Protein AF-A0A9E0IQG7-F1 (afdb_monomer_lite)

Foldseek 3Di:
DDDDDDDDDDDDDDDDDDDDDPPPPPPPPPPPDDDDPDPQDQDPLLVQLCVLLVVLVPDDDDDVSLVSVLVCLVVNLVSLVSQLVDAQAPQFDRVQSNVLSVQLNVLSVVCNVCSVDPNPCNVVSSVSNVVSSVSSVCRSVVSPPPPPPDDPDDDDDDPDDDDDDDD

Radius of gyration: 28.83 Å; chains: 1; bounding box: 45×84×98 Å

Structure (mmCIF, N/CA/C/O backbone):
data_AF-A0A9E0IQG7-F1
#
_entry.id   AF-A0A9E0IQG7-F1
#
loop_
_atom_site.group_PDB
_atom_site.id
_atom_site.type_symbol
_atom_site.label_atom_id
_atom_site.label_alt_id
_atom_site.label_comp_id
_atom_site.label_asym_id
_atom_site.label_entity_id
_atom_site.label_seq_id
_atom_site.pdbx_PDB_ins_code
_atom_site.Cartn_x
_atom_site.Cartn_y
_atom_site.Cartn_z
_atom_site.occupancy
_atom_site.B_iso_or_equiv
_atom_site.auth_seq_id
_atom_site.auth_comp_id
_atom_site.auth_asym_id
_atom_site.auth_atom_id
_atom_site.pdbx_PDB_model_num
ATOM 1 N N . MET A 1 1 ? -9.175 24.229 45.007 1.00 40.16 1 MET A N 1
ATOM 2 C CA . MET A 1 1 ? -8.661 23.764 46.317 1.00 40.16 1 MET A CA 1
ATOM 3 C C . MET A 1 1 ? -7.596 22.695 46.065 1.00 40.16 1 MET A C 1
ATOM 5 O O . MET A 1 1 ? -7.721 21.986 45.079 1.00 40.16 1 MET A O 1
ATOM 9 N N . LYS A 1 2 ? -6.523 22.708 46.879 1.00 39.56 2 LYS A N 1
ATOM 10 C CA . LYS A 1 2 ? -5.310 21.848 46.922 1.00 39.56 2 LYS A CA 1
ATOM 11 C C . LYS A 1 2 ? -5.437 20.463 46.240 1.00 39.56 2 LYS A C 1
ATOM 13 O O . LYS A 1 2 ? -6.365 19.732 46.539 1.00 39.56 2 LYS A O 1
ATOM 18 N N . ARG A 1 3 ? -4.578 20.119 45.267 1.00 50.31 3 ARG A N 1
ATOM 19 C CA . ARG A 1 3 ? -3.244 19.474 45.416 1.00 50.31 3 ARG A CA 1
ATOM 20 C C . ARG A 1 3 ? -3.274 18.189 46.258 1.00 50.31 3 ARG A C 1
ATOM 22 O O . ARG A 1 3 ? -3.254 18.283 47.478 1.00 50.31 3 ARG A O 1
ATOM 29 N N . PHE A 1 4 ? -3.168 17.036 45.600 1.00 55.16 4 PHE A N 1
ATOM 30 C CA . PHE A 1 4 ? -2.563 15.838 46.184 1.00 55.16 4 PHE A CA 1
ATOM 31 C C . PHE A 1 4 ? -1.441 15.345 45.266 1.00 55.16 4 PHE A C 1
ATOM 33 O O . PHE A 1 4 ? -1.669 14.795 44.195 1.00 55.16 4 PHE A O 1
ATOM 40 N N . LEU A 1 5 ? -0.219 15.644 45.702 1.00 53.47 5 LEU A N 1
ATOM 41 C CA . LEU A 1 5 ? 1.017 14.965 45.338 1.00 53.47 5 LEU A CA 1
ATOM 42 C C . LEU A 1 5 ? 1.127 13.744 46.252 1.00 53.47 5 LEU A C 1
ATOM 44 O O . LEU A 1 5 ? 1.125 13.930 47.468 1.00 53.47 5 LEU A O 1
ATOM 48 N N . ILE A 1 6 ? 1.296 12.544 45.697 1.00 62.41 6 ILE A N 1
ATOM 49 C CA . ILE A 1 6 ? 1.996 11.455 46.387 1.00 62.41 6 ILE A CA 1
ATOM 50 C C . ILE A 1 6 ? 2.977 10.836 45.392 1.00 62.41 6 ILE A C 1
ATOM 52 O O . ILE A 1 6 ? 2.597 10.227 44.398 1.00 62.41 6 ILE A O 1
ATOM 56 N N . VAL A 1 7 ? 4.251 11.063 45.692 1.00 55.06 7 VAL A N 1
ATOM 57 C CA . VAL A 1 7 ? 5.428 10.379 45.160 1.00 55.06 7 VAL A CA 1
ATOM 58 C C . VAL A 1 7 ? 5.682 9.167 46.053 1.00 55.06 7 VAL A C 1
ATOM 60 O O . VAL A 1 7 ? 5.670 9.322 47.272 1.00 55.06 7 VAL A O 1
ATOM 63 N N . MET A 1 8 ? 5.984 8.004 45.476 1.00 54.69 8 MET A N 1
ATOM 64 C CA . MET A 1 8 ? 6.827 6.989 46.120 1.00 54.69 8 MET A CA 1
ATOM 65 C C . MET A 1 8 ? 7.413 6.062 45.052 1.00 54.69 8 MET A C 1
ATOM 67 O O . MET A 1 8 ? 6.727 5.237 44.454 1.00 54.69 8 MET A O 1
ATOM 71 N N . SER A 1 9 ? 8.702 6.271 44.805 1.00 51.78 9 SER A N 1
ATOM 72 C CA . SER A 1 9 ? 9.589 5.438 44.004 1.00 51.78 9 SER A CA 1
ATOM 73 C C . SER A 1 9 ? 10.042 4.216 44.804 1.00 51.78 9 SER A C 1
ATOM 75 O O . SER A 1 9 ? 10.377 4.356 45.978 1.00 51.78 9 SER A O 1
ATOM 77 N N . VAL A 1 10 ? 10.194 3.063 44.148 1.00 62.59 10 VAL A N 1
ATOM 78 C CA . VAL A 1 10 ? 11.121 2.004 44.579 1.00 62.59 10 VAL A CA 1
ATOM 79 C C . VAL A 1 10 ? 11.900 1.521 43.358 1.00 62.59 10 VAL A C 1
ATOM 81 O O . VAL A 1 10 ? 11.323 1.044 42.384 1.00 62.59 10 VAL A O 1
ATOM 84 N N . LEU A 1 11 ? 13.223 1.685 43.424 1.00 54.97 11 LEU A N 1
ATOM 85 C CA . LEU A 1 11 ? 14.198 1.064 42.535 1.00 54.97 11 LEU A CA 1
ATOM 86 C C . LEU A 1 11 ? 14.423 -0.387 42.979 1.00 54.97 11 LEU A C 1
ATOM 88 O O . LEU A 1 11 ? 14.692 -0.630 44.154 1.00 54.97 11 LEU A O 1
ATOM 92 N N . ALA A 1 12 ? 14.446 -1.317 42.028 1.00 60.69 12 ALA A N 1
ATOM 93 C CA . ALA A 1 12 ? 15.179 -2.569 42.157 1.00 60.69 12 ALA A CA 1
ATOM 94 C C . ALA A 1 12 ? 16.046 -2.745 40.906 1.00 60.69 12 ALA A C 1
ATOM 96 O O . ALA A 1 12 ? 15.547 -2.932 39.799 1.00 60.69 12 ALA A O 1
ATOM 97 N N . ALA A 1 13 ? 17.356 -2.624 41.102 1.00 58.88 13 ALA A N 1
ATOM 98 C CA . ALA A 1 13 ? 18.366 -2.986 40.128 1.00 58.88 13 ALA A CA 1
ATOM 99 C C . ALA A 1 13 ? 18.493 -4.515 40.081 1.00 58.88 13 ALA A C 1
ATOM 101 O O . ALA A 1 13 ? 18.735 -5.141 41.111 1.00 58.88 13 ALA A O 1
ATOM 102 N N . ALA A 1 14 ? 18.390 -5.100 38.889 1.00 63.44 14 ALA A N 1
ATOM 103 C CA . ALA A 1 14 ? 18.900 -6.434 38.600 1.00 63.44 14 ALA A CA 1
ATOM 104 C C . ALA A 1 14 ? 19.866 -6.320 37.416 1.00 63.44 14 ALA A C 1
ATOM 106 O O . ALA A 1 14 ? 19.474 -6.043 36.285 1.00 63.44 14 ALA A O 1
ATOM 107 N N . CYS A 1 15 ? 21.151 -6.468 37.724 1.00 57.84 15 CYS A N 1
ATOM 108 C CA . CYS A 1 15 ? 22.247 -6.613 36.782 1.00 57.84 15 CYS A CA 1
ATOM 109 C C . CYS A 1 15 ? 22.559 -8.111 36.667 1.00 57.84 15 CYS A C 1
ATOM 111 O O . CYS A 1 15 ? 22.562 -8.798 37.688 1.00 57.84 15 CYS A O 1
ATOM 113 N N . GLY A 1 16 ? 22.873 -8.601 35.467 1.00 44.03 16 GLY A N 1
ATOM 114 C CA . GLY A 1 16 ? 23.576 -9.878 35.306 1.00 44.03 16 GLY A CA 1
ATOM 115 C C . GLY A 1 16 ? 22.922 -10.850 34.333 1.00 44.03 16 GLY A C 1
ATOM 116 O O . GLY A 1 16 ? 22.202 -11.754 34.737 1.00 44.03 16 GLY A O 1
ATOM 117 N N . GLY A 1 17 ? 23.241 -10.694 33.051 1.00 44.81 17 GLY A N 1
ATOM 118 C CA . GLY A 1 17 ? 22.884 -11.645 32.003 1.00 44.81 17 GLY A CA 1
ATOM 119 C C . GLY A 1 17 ? 23.582 -11.305 30.694 1.00 44.81 17 GLY A C 1
ATOM 120 O O . GLY A 1 17 ? 22.929 -11.015 29.700 1.00 44.81 17 GLY A O 1
ATOM 121 N N . ALA A 1 18 ? 24.915 -11.269 30.709 1.00 52.47 18 ALA A N 1
ATOM 122 C CA . ALA A 1 18 ? 25.713 -11.161 29.496 1.00 52.47 18 ALA A CA 1
ATOM 123 C C . ALA A 1 18 ? 25.559 -12.453 28.678 1.00 52.47 18 ALA A C 1
ATOM 125 O O . ALA A 1 18 ? 26.097 -13.491 29.052 1.00 52.47 18 ALA A O 1
ATOM 126 N N . SER A 1 19 ? 24.831 -12.389 27.565 1.00 50.56 19 SER A N 1
ATOM 127 C CA . SER A 1 19 ? 25.031 -13.303 26.441 1.00 50.56 19 SER A CA 1
ATOM 128 C C . SER A 1 19 ? 25.627 -12.484 25.311 1.00 50.56 19 SER A C 1
ATOM 130 O O . SER A 1 19 ? 25.010 -11.561 24.784 1.00 50.56 19 SER A O 1
ATOM 132 N N . THR A 1 20 ? 26.893 -12.768 25.040 1.00 49.38 20 THR A N 1
ATOM 133 C CA . THR A 1 20 ? 27.672 -12.216 23.941 1.00 49.38 20 THR A CA 1
ATOM 134 C C . THR A 1 20 ? 26.987 -12.464 22.596 1.00 49.38 20 THR A C 1
ATOM 136 O O . THR A 1 20 ? 26.260 -13.448 22.433 1.00 49.38 20 THR A O 1
ATOM 139 N N . PRO A 1 21 ? 27.220 -11.575 21.618 1.00 48.19 21 PRO A N 1
ATOM 140 C CA . PRO A 1 21 ? 26.591 -11.652 20.313 1.00 48.19 21 PRO A CA 1
ATOM 141 C C . PRO A 1 21 ? 27.059 -12.921 19.604 1.00 48.19 21 PRO A C 1
ATOM 143 O O . PRO A 1 21 ? 28.249 -13.092 19.338 1.00 48.19 21 PRO A O 1
ATOM 146 N N . SER A 1 22 ? 26.121 -13.800 19.253 1.00 41.56 22 SER A N 1
ATOM 147 C CA . SER A 1 22 ? 26.359 -14.709 18.138 1.00 41.56 22 SER A CA 1
ATOM 148 C C . SER A 1 22 ? 26.347 -13.865 16.875 1.00 41.56 22 SER A C 1
ATOM 150 O O . SER A 1 22 ? 25.316 -13.671 16.236 1.00 41.56 22 SER A O 1
ATOM 152 N N . THR A 1 23 ? 27.524 -13.344 16.542 1.00 43.88 23 THR A N 1
ATOM 153 C CA . THR A 1 23 ? 27.903 -12.981 15.185 1.00 43.88 23 THR A CA 1
ATOM 154 C C . THR A 1 23 ? 27.812 -14.256 14.356 1.00 43.88 23 THR A C 1
ATOM 156 O O . THR A 1 23 ? 28.801 -14.946 14.120 1.00 43.88 23 THR A O 1
ATOM 159 N N . SER A 1 24 ? 26.598 -14.607 13.939 1.00 43.03 24 SER A N 1
ATOM 160 C CA . SER A 1 24 ? 26.429 -15.431 12.756 1.00 43.03 24 SER A CA 1
ATOM 161 C C . SER A 1 24 ? 26.790 -14.522 11.599 1.00 43.03 24 SER A C 1
ATOM 163 O O . SER A 1 24 ? 25.956 -13.817 11.038 1.00 43.03 24 SER A O 1
ATOM 165 N N . THR A 1 25 ? 28.087 -14.486 11.310 1.00 42.25 25 THR A N 1
ATOM 166 C CA . THR A 1 25 ? 28.602 -14.197 9.983 1.00 42.25 25 THR A CA 1
ATOM 167 C C . THR A 1 25 ? 27.974 -15.233 9.058 1.00 42.25 25 THR A C 1
ATOM 169 O O . THR A 1 25 ? 28.573 -16.255 8.739 1.00 42.25 25 THR A O 1
ATOM 172 N N . THR A 1 26 ? 26.732 -14.993 8.646 1.00 40.47 26 THR A N 1
ATOM 173 C CA . THR A 1 26 ? 26.252 -15.517 7.382 1.00 40.47 26 THR A CA 1
ATOM 174 C C . THR A 1 26 ? 26.992 -14.694 6.349 1.00 40.47 26 THR A C 1
ATOM 176 O O . THR A 1 26 ? 26.561 -13.623 5.929 1.00 40.47 26 THR A O 1
ATOM 179 N N . THR A 1 27 ? 28.183 -15.174 6.001 1.00 39.78 27 THR A N 1
ATOM 180 C CA . THR A 1 27 ? 28.718 -14.994 4.665 1.00 39.78 27 THR A CA 1
ATOM 181 C C . THR A 1 27 ? 27.634 -15.523 3.736 1.00 39.78 27 THR A C 1
ATOM 183 O O . THR A 1 27 ? 27.590 -16.709 3.425 1.00 39.78 27 THR A O 1
ATOM 186 N N . SER A 1 28 ? 26.708 -14.649 3.338 1.00 42.53 28 SER A N 1
ATOM 187 C CA . SER A 1 28 ? 26.039 -14.796 2.061 1.00 42.53 28 SER A CA 1
ATOM 188 C C . SER A 1 28 ? 27.165 -14.692 1.057 1.00 42.53 28 SER A C 1
ATOM 190 O O . SER A 1 28 ? 27.616 -13.610 0.688 1.00 42.53 28 SER A O 1
ATOM 192 N N . THR A 1 29 ? 27.722 -15.851 0.736 1.00 38.6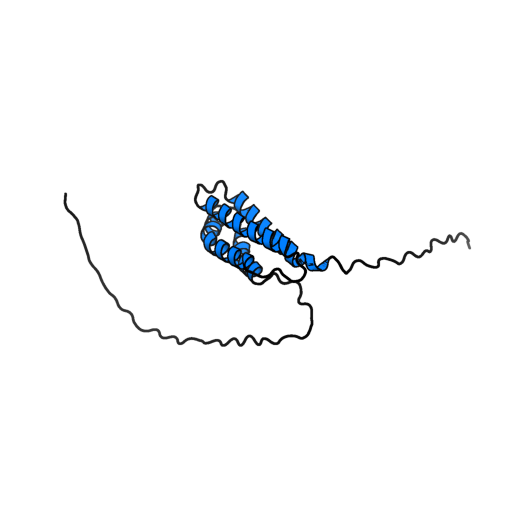9 29 THR A N 1
ATOM 193 C CA . THR A 1 29 ? 28.516 -16.045 -0.450 1.00 38.69 29 THR A CA 1
ATOM 194 C C . THR A 1 29 ? 27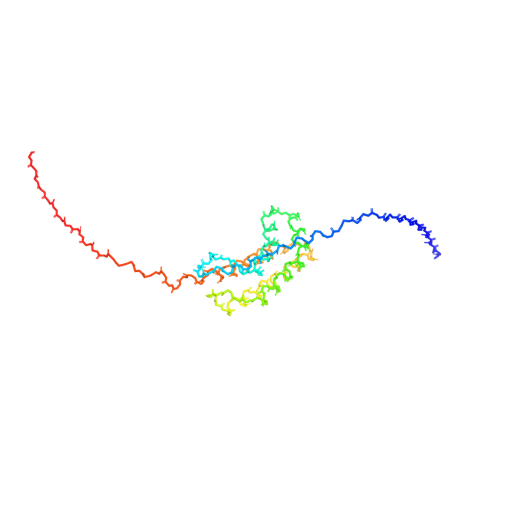.633 -15.545 -1.580 1.00 38.69 29 THR A C 1
ATOM 196 O O . THR A 1 29 ? 26.716 -16.236 -2.014 1.00 38.69 29 THR A O 1
ATOM 199 N N . THR A 1 30 ? 27.883 -14.320 -2.039 1.00 43.81 30 THR A N 1
ATOM 200 C CA . THR A 1 30 ? 27.546 -13.908 -3.395 1.00 43.81 30 THR A CA 1
ATOM 201 C C . THR A 1 30 ? 28.425 -14.756 -4.308 1.00 43.81 30 THR A C 1
ATOM 203 O O . THR A 1 30 ? 29.437 -14.315 -4.844 1.00 43.81 30 THR A O 1
ATOM 206 N N . THR A 1 31 ? 28.081 -16.037 -4.416 1.00 40.84 31 THR A N 1
ATOM 207 C CA . THR A 1 31 ? 28.362 -16.812 -5.605 1.00 40.84 31 THR A CA 1
ATOM 208 C C . THR A 1 31 ? 27.444 -16.202 -6.636 1.00 40.84 31 THR A C 1
ATOM 210 O O . THR A 1 31 ? 26.259 -16.502 -6.653 1.00 40.84 31 THR A O 1
ATOM 213 N N . THR A 1 32 ? 27.980 -15.299 -7.450 1.00 52.31 32 THR A N 1
ATOM 214 C CA . THR A 1 32 ? 27.434 -15.041 -8.776 1.00 52.31 32 THR A CA 1
ATOM 215 C C . THR A 1 32 ? 27.311 -16.395 -9.474 1.00 52.31 32 THR A C 1
ATOM 217 O O . THR A 1 32 ? 28.350 -16.997 -9.769 1.00 52.31 32 THR A O 1
ATOM 220 N N . PRO A 1 33 ? 26.102 -16.915 -9.746 1.00 47.34 33 PRO A N 1
ATOM 221 C CA . PRO A 1 33 ? 25.955 -17.941 -10.745 1.00 47.34 33 PRO A CA 1
ATOM 222 C C . PRO A 1 33 ? 25.962 -17.218 -12.088 1.00 47.34 33 PRO A C 1
ATOM 224 O O . PRO A 1 33 ? 25.146 -16.349 -12.388 1.00 47.34 33 PRO A O 1
ATOM 227 N N . THR A 1 34 ? 26.964 -17.561 -12.880 1.00 46.94 34 THR A N 1
ATOM 228 C CA . THR A 1 34 ? 26.919 -17.551 -14.335 1.00 46.94 34 THR A CA 1
ATOM 229 C C . THR A 1 34 ? 25.498 -17.770 -14.866 1.00 46.94 34 THR A C 1
ATOM 231 O O . THR A 1 34 ? 24.909 -18.811 -14.600 1.00 46.94 34 THR A O 1
ATOM 234 N N . GLY A 1 35 ? 25.010 -16.796 -15.640 1.00 47.94 35 GLY A N 1
ATOM 235 C CA . GLY A 1 35 ? 23.967 -16.911 -16.665 1.00 47.94 35 GLY A CA 1
ATOM 236 C C . GLY A 1 35 ? 23.002 -18.092 -16.558 1.00 47.94 35 GLY A C 1
ATOM 237 O O . GLY A 1 35 ? 23.150 -19.078 -17.273 1.00 47.94 35 GLY A O 1
ATOM 238 N N . GLY A 1 36 ? 21.974 -17.932 -15.737 1.00 38.72 36 GLY A N 1
ATOM 239 C CA . GLY A 1 36 ? 20.708 -18.647 -15.832 1.00 38.72 36 GLY A CA 1
ATOM 240 C C . GLY A 1 36 ? 19.627 -17.643 -15.462 1.00 38.72 36 GLY A C 1
ATOM 241 O O . GLY A 1 36 ? 19.763 -16.963 -14.450 1.00 38.72 36 GLY A O 1
ATOM 242 N N . ALA A 1 37 ? 18.625 -17.451 -16.315 1.00 49.91 37 ALA A N 1
ATOM 243 C CA . ALA A 1 37 ? 17.498 -16.590 -15.986 1.00 49.91 37 ALA A CA 1
ATOM 244 C C . ALA A 1 37 ? 16.809 -17.158 -14.736 1.00 49.91 37 ALA A C 1
ATOM 246 O O . ALA A 1 37 ? 16.215 -18.234 -14.791 1.00 49.91 37 ALA A O 1
ATOM 247 N N . GLU A 1 38 ? 16.957 -16.470 -13.604 1.00 52.25 38 GLU A N 1
ATOM 248 C CA . GLU A 1 38 ? 16.243 -16.804 -12.374 1.00 52.25 38 GLU A CA 1
ATOM 249 C C . GLU A 1 38 ? 14.729 -16.690 -12.649 1.00 52.25 38 GLU A C 1
ATOM 251 O O . GLU A 1 38 ? 14.297 -15.701 -13.255 1.00 52.25 38 GLU A O 1
ATOM 256 N N . PRO A 1 39 ? 13.908 -17.676 -12.245 1.00 48.22 39 PRO A N 1
ATOM 257 C CA . PRO A 1 39 ? 12.457 -17.598 -12.391 1.00 48.22 39 PRO A CA 1
ATOM 258 C C . PRO A 1 39 ? 11.922 -16.358 -11.660 1.00 48.22 39 PRO A C 1
ATOM 260 O O . PRO A 1 39 ? 12.348 -16.063 -10.547 1.00 48.22 39 PRO A O 1
ATOM 263 N N . HIS A 1 40 ? 11.015 -15.631 -12.320 1.00 59.47 40 HIS A N 1
ATOM 264 C CA . HIS A 1 40 ? 10.556 -14.265 -12.018 1.00 59.47 40 HIS A CA 1
ATOM 265 C C . HIS A 1 40 ? 10.284 -13.997 -10.531 1.00 59.47 40 HIS A C 1
ATOM 267 O O . HIS A 1 40 ? 9.169 -14.168 -10.036 1.00 59.47 40 HIS A O 1
ATOM 273 N N . ALA A 1 41 ? 11.306 -13.538 -9.813 1.00 72.75 41 ALA A N 1
ATOM 274 C CA . ALA A 1 41 ? 11.154 -13.037 -8.460 1.00 72.75 41 ALA A CA 1
ATOM 275 C C . ALA A 1 41 ? 10.628 -11.597 -8.511 1.00 72.75 41 ALA A C 1
ATOM 277 O O . ALA A 1 41 ? 11.108 -10.778 -9.300 1.00 72.75 41 ALA A O 1
ATOM 278 N N . MET A 1 42 ? 9.655 -11.271 -7.654 1.00 87.12 42 MET A N 1
ATOM 279 C CA . MET A 1 42 ? 9.277 -9.876 -7.419 1.00 87.12 42 MET A CA 1
ATOM 280 C C . MET A 1 42 ? 10.524 -9.069 -7.016 1.00 87.12 42 MET A C 1
ATOM 282 O O . MET A 1 42 ? 11.357 -9.594 -6.270 1.00 87.12 42 MET A O 1
ATOM 286 N N . PRO A 1 43 ? 10.651 -7.794 -7.438 1.00 93.31 43 PRO A N 1
ATOM 287 C CA . PRO A 1 43 ? 11.680 -6.902 -6.908 1.00 93.31 43 PRO A CA 1
ATOM 288 C C . PRO A 1 43 ? 11.696 -6.929 -5.378 1.00 93.31 43 PRO A C 1
ATOM 290 O O . PRO A 1 43 ? 10.637 -7.020 -4.753 1.00 93.31 43 PRO A O 1
ATOM 293 N N . ALA A 1 44 ? 12.883 -6.850 -4.775 1.00 94.38 44 ALA A N 1
ATOM 294 C CA . ALA A 1 44 ? 13.066 -7.052 -3.336 1.00 94.38 44 ALA A CA 1
ATOM 295 C C . ALA A 1 44 ? 12.179 -6.126 -2.488 1.00 94.38 44 ALA A C 1
ATOM 297 O O . ALA A 1 44 ? 11.625 -6.538 -1.468 1.00 94.38 44 ALA A O 1
ATOM 298 N N . GLU A 1 45 ? 11.995 -4.886 -2.933 1.00 97.00 45 GLU A N 1
ATOM 299 C CA . GLU A 1 45 ? 11.152 -3.885 -2.291 1.00 97.00 45 GLU A CA 1
ATOM 300 C C . GLU A 1 45 ? 9.668 -4.269 -2.371 1.00 97.00 45 GLU A C 1
ATOM 302 O O . GLU A 1 45 ? 8.948 -4.152 -1.378 1.00 97.00 45 GLU A O 1
ATOM 307 N N . LEU A 1 46 ? 9.215 -4.780 -3.523 1.00 96.94 46 LEU A N 1
ATOM 308 C CA . LEU A 1 46 ? 7.839 -5.245 -3.713 1.00 96.94 46 LEU A CA 1
ATOM 309 C C . LEU A 1 46 ? 7.565 -6.513 -2.895 1.00 96.94 46 LEU A C 1
ATOM 311 O O . LEU A 1 46 ? 6.511 -6.617 -2.269 1.00 96.94 46 LEU A O 1
ATOM 315 N N . ASN A 1 47 ? 8.528 -7.437 -2.838 1.00 96.31 47 ASN A N 1
ATOM 316 C CA . ASN A 1 47 ? 8.438 -8.616 -1.979 1.00 96.31 47 ASN A CA 1
ATOM 317 C C . ASN A 1 47 ? 8.376 -8.230 -0.493 1.00 96.31 47 ASN A C 1
ATOM 319 O O . ASN A 1 47 ? 7.535 -8.735 0.239 1.00 96.31 47 ASN A O 1
ATOM 323 N N . SER A 1 48 ? 9.207 -7.284 -0.051 1.00 97.06 48 SER A N 1
ATOM 324 C CA . SER A 1 48 ? 9.196 -6.816 1.344 1.00 97.06 48 SER A CA 1
ATOM 325 C C . SER A 1 48 ? 7.870 -6.148 1.722 1.00 97.06 48 SER A C 1
ATOM 327 O O . SER A 1 48 ? 7.392 -6.294 2.845 1.00 97.06 48 SER A O 1
ATOM 329 N N . PHE A 1 49 ? 7.249 -5.422 0.787 1.00 98.50 49 PHE A N 1
ATOM 330 C CA . PHE A 1 49 ? 5.899 -4.893 0.976 1.00 98.50 49 PHE A CA 1
ATOM 331 C C . PHE A 1 49 ? 4.862 -6.027 1.079 1.00 98.50 49 PHE A C 1
ATOM 333 O O . PHE A 1 49 ? 4.007 -6.005 1.968 1.00 98.50 49 PHE A O 1
ATOM 340 N N . HIS A 1 50 ? 4.964 -7.040 0.211 1.00 98.25 50 HIS A N 1
ATOM 341 C CA . HIS A 1 50 ? 4.104 -8.224 0.234 1.00 98.25 50 HIS A CA 1
ATOM 342 C C . HIS A 1 50 ? 4.195 -8.997 1.556 1.00 98.25 50 HIS A C 1
ATOM 344 O O . HIS A 1 50 ? 3.161 -9.403 2.074 1.00 98.25 50 HIS A O 1
ATOM 350 N N . ASP A 1 51 ? 5.381 -9.144 2.148 1.00 98.31 51 ASP A N 1
ATOM 351 C CA . ASP A 1 51 ? 5.560 -9.858 3.422 1.00 98.31 51 ASP A CA 1
ATOM 352 C C . ASP A 1 51 ? 4.741 -9.241 4.573 1.00 98.31 51 ASP A C 1
ATOM 354 O O . ASP A 1 51 ? 4.317 -9.947 5.489 1.00 98.31 51 ASP A O 1
ATOM 358 N N . VAL A 1 52 ? 4.465 -7.931 4.513 1.00 98.75 52 VAL A N 1
ATOM 359 C CA . VAL A 1 52 ? 3.562 -7.242 5.450 1.00 98.75 52 VAL A CA 1
ATOM 360 C C . VAL A 1 52 ? 2.101 -7.387 5.022 1.00 98.75 52 VAL A C 1
ATOM 362 O O . VAL A 1 52 ? 1.249 -7.689 5.854 1.00 98.75 52 VAL A O 1
ATOM 365 N N . LEU A 1 53 ? 1.791 -7.156 3.741 1.00 98.62 53 LEU A N 1
ATOM 366 C CA . LEU A 1 53 ? 0.415 -7.142 3.232 1.00 98.62 53 LEU A CA 1
ATOM 367 C C . LEU A 1 53 ? -0.244 -8.532 3.238 1.00 98.62 53 LEU A C 1
ATOM 369 O O . LEU A 1 53 ? -1.412 -8.656 3.593 1.00 98.62 53 LEU A O 1
ATOM 373 N N . SER A 1 54 ? 0.490 -9.570 2.847 1.00 98.38 54 SER A N 1
ATOM 374 C CA . SER A 1 54 ? -0.016 -10.926 2.621 1.00 98.38 54 SER A CA 1
ATOM 375 C C . SER A 1 54 ? -0.762 -11.516 3.827 1.00 98.38 54 SER A C 1
ATOM 377 O O . SER A 1 54 ? -1.937 -11.866 3.674 1.00 98.38 54 SER A O 1
ATOM 379 N N . PRO A 1 55 ? -0.181 -11.576 5.046 1.00 98.62 55 PRO A N 1
ATOM 380 C CA . PRO A 1 55 ? -0.898 -12.127 6.197 1.00 98.62 55 PRO A CA 1
ATOM 381 C C . PRO A 1 55 ? -2.130 -11.299 6.591 1.00 98.62 55 PRO A C 1
ATOM 383 O O . PRO A 1 55 ? -3.096 -11.859 7.099 1.00 98.62 55 PRO A O 1
ATOM 386 N N . LEU A 1 56 ? -2.122 -9.986 6.339 1.00 98.75 56 LEU A N 1
ATOM 387 C CA . LEU A 1 56 ? -3.257 -9.102 6.616 1.00 98.75 56 LEU A CA 1
ATOM 388 C C . LEU A 1 56 ? -4.403 -9.342 5.630 1.00 98.75 56 LEU A C 1
ATOM 390 O O . LEU A 1 56 ? -5.565 -9.391 6.023 1.00 98.75 56 LEU A O 1
ATOM 394 N N . TRP A 1 57 ? -4.079 -9.490 4.344 1.00 98.62 57 TRP A N 1
ATOM 395 C CA . TRP A 1 57 ? -5.061 -9.708 3.284 1.00 98.62 57 TRP A CA 1
ATOM 396 C C . TRP A 1 57 ? -5.714 -11.087 3.390 1.00 98.62 57 TRP A C 1
ATOM 398 O O . TRP A 1 57 ? -6.932 -11.213 3.271 1.00 98.62 57 TRP A O 1
ATOM 408 N N . HIS A 1 58 ? -4.910 -12.114 3.671 1.00 98.25 58 HIS A N 1
ATOM 409 C CA . HIS A 1 58 ? -5.370 -13.498 3.765 1.00 98.25 58 HIS A CA 1
ATOM 410 C C . HIS A 1 58 ? -5.982 -13.877 5.123 1.00 98.25 58 HIS A C 1
ATOM 412 O O . HIS A 1 58 ? -6.413 -15.018 5.288 1.00 98.25 58 HIS A O 1
ATOM 418 N N . ALA A 1 59 ? -6.046 -12.955 6.086 1.00 98.62 59 ALA A N 1
ATOM 419 C CA . ALA A 1 59 ? -6.798 -13.158 7.320 1.00 98.62 59 ALA A CA 1
ATOM 420 C C . ALA A 1 59 ? -8.317 -13.151 7.067 1.00 98.62 59 ALA A C 1
ATOM 422 O O . ALA A 1 59 ? -8.812 -12.492 6.143 1.00 98.62 59 ALA A O 1
ATOM 423 N N . ASP A 1 60 ? -9.065 -13.838 7.935 1.00 98.50 60 ASP A N 1
ATOM 424 C CA . ASP A 1 60 ? -10.528 -13.830 7.894 1.00 98.50 60 ASP A CA 1
ATOM 425 C C . ASP A 1 60 ? -11.072 -12.390 7.999 1.00 98.50 60 ASP A C 1
ATOM 427 O O . ASP A 1 60 ? -10.627 -11.622 8.862 1.00 98.50 60 ASP A O 1
ATOM 431 N N . PRO A 1 61 ? -12.047 -11.996 7.157 1.00 97.62 61 PRO A N 1
ATOM 432 C CA . PRO A 1 61 ? -12.696 -10.698 7.273 1.00 97.62 61 PRO A CA 1
ATOM 433 C C . PRO A 1 61 ? -13.317 -10.474 8.653 1.00 97.62 61 PRO A C 1
ATOM 435 O O . PRO A 1 61 ? -14.052 -11.318 9.164 1.00 97.62 61 PRO A O 1
ATOM 438 N N . GLY A 1 62 ? -13.068 -9.305 9.242 1.00 97.38 62 GLY A N 1
ATOM 439 C CA . GLY A 1 62 ? -13.642 -8.939 10.531 1.00 97.38 62 GLY A CA 1
ATOM 440 C C . GLY A 1 62 ? -12.831 -7.897 11.287 1.00 97.38 62 GLY A C 1
ATOM 441 O O . GLY A 1 62 ? -11.823 -7.379 10.808 1.00 97.38 62 GLY A O 1
ATOM 442 N N . GLU A 1 63 ? -13.279 -7.604 12.508 1.00 97.44 63 GLU A N 1
ATOM 443 C CA . GLU A 1 63 ? -12.704 -6.553 13.352 1.00 97.44 63 GLU A CA 1
ATOM 444 C C . GLU A 1 63 ? -11.211 -6.759 13.632 1.00 97.44 63 GLU A C 1
ATOM 446 O O . GLU A 1 63 ? -10.455 -5.790 13.604 1.00 97.44 63 GLU A O 1
ATOM 451 N N . GLN A 1 64 ? -10.782 -8.009 13.840 1.00 98.25 64 GLN A N 1
ATOM 452 C CA . GLN A 1 64 ? -9.378 -8.337 14.089 1.00 98.25 64 GLN A CA 1
ATOM 453 C C . GLN A 1 64 ? -8.498 -7.989 12.882 1.00 98.25 64 GLN A C 1
ATOM 455 O O . GLN A 1 64 ? -7.527 -7.255 13.039 1.00 98.25 64 GLN A O 1
ATOM 460 N N . ARG A 1 65 ? -8.881 -8.423 11.672 1.00 98.69 65 ARG A N 1
ATOM 461 C CA . ARG A 1 65 ? -8.165 -8.074 10.437 1.00 98.69 65 ARG A CA 1
ATOM 462 C C . ARG A 1 65 ? -8.088 -6.566 10.255 1.00 98.69 65 ARG A C 1
ATOM 464 O O . ARG A 1 65 ? -7.020 -6.030 9.992 1.00 98.69 65 ARG A O 1
ATOM 471 N N . THR A 1 66 ? -9.203 -5.868 10.453 1.00 98.69 66 THR A N 1
ATOM 472 C CA . THR A 1 66 ? -9.234 -4.407 10.378 1.00 98.69 66 THR A CA 1
ATOM 473 C C . THR A 1 66 ? -8.276 -3.766 11.380 1.00 98.69 66 THR A C 1
ATOM 475 O O . THR A 1 66 ? -7.520 -2.865 11.021 1.00 98.69 66 THR A O 1
ATOM 478 N N . ALA A 1 67 ? -8.281 -4.216 12.636 1.00 98.56 67 ALA A N 1
ATOM 479 C CA . ALA A 1 67 ? -7.400 -3.689 13.671 1.00 98.56 67 ALA A CA 1
ATOM 480 C C . ALA A 1 67 ? -5.917 -3.928 13.344 1.00 98.56 67 ALA A C 1
ATOM 482 O O . ALA A 1 67 ? -5.126 -2.986 13.427 1.00 98.56 67 ALA A O 1
ATOM 483 N N . ASP A 1 68 ? -5.563 -5.141 12.921 1.00 98.69 68 ASP A N 1
ATOM 484 C CA . ASP A 1 68 ? -4.189 -5.523 12.592 1.00 98.69 68 ASP A CA 1
ATOM 485 C C . ASP A 1 68 ? -3.685 -4.778 11.351 1.00 98.69 68 ASP A C 1
ATOM 487 O O . ASP A 1 68 ? -2.593 -4.205 11.368 1.00 98.69 68 ASP A O 1
ATOM 491 N N . THR A 1 69 ? -4.509 -4.677 10.305 1.00 98.81 69 THR A N 1
ATOM 492 C CA . THR A 1 69 ? -4.177 -3.896 9.109 1.00 98.81 69 THR A CA 1
ATOM 493 C C . THR A 1 69 ? -3.979 -2.425 9.453 1.00 98.81 69 THR A C 1
ATOM 495 O O . THR A 1 69 ? -3.007 -1.811 9.012 1.00 98.81 69 THR A O 1
ATOM 498 N N . CYS A 1 70 ? -4.848 -1.854 10.290 1.00 98.69 70 CYS A N 1
ATOM 499 C CA . CYS A 1 70 ? -4.698 -0.471 10.728 1.00 98.69 70 CYS A CA 1
ATOM 500 C C . CYS A 1 70 ? -3.442 -0.245 11.579 1.00 98.69 70 CYS A C 1
ATOM 502 O O . CYS A 1 70 ? -2.801 0.797 11.446 1.00 98.69 70 CYS A O 1
ATOM 504 N N . ALA A 1 71 ? -3.046 -1.215 12.406 1.00 98.56 71 ALA A N 1
ATOM 505 C CA . ALA A 1 71 ? -1.786 -1.161 13.145 1.00 98.56 71 ALA A CA 1
ATOM 506 C C . ALA A 1 71 ? -0.557 -1.248 12.219 1.00 98.56 71 ALA A C 1
ATOM 508 O O . ALA A 1 71 ? 0.487 -0.673 12.529 1.00 98.56 71 ALA A O 1
ATOM 509 N N . ALA A 1 72 ? -0.682 -1.916 11.069 1.00 98.81 72 ALA A N 1
ATOM 510 C CA . ALA A 1 72 ? 0.388 -2.097 10.091 1.00 98.81 72 ALA A CA 1
ATOM 511 C C . ALA A 1 72 ? 0.551 -0.939 9.086 1.00 98.81 72 ALA A C 1
ATOM 513 O O . ALA A 1 72 ? 1.535 -0.924 8.342 1.00 98.81 72 AL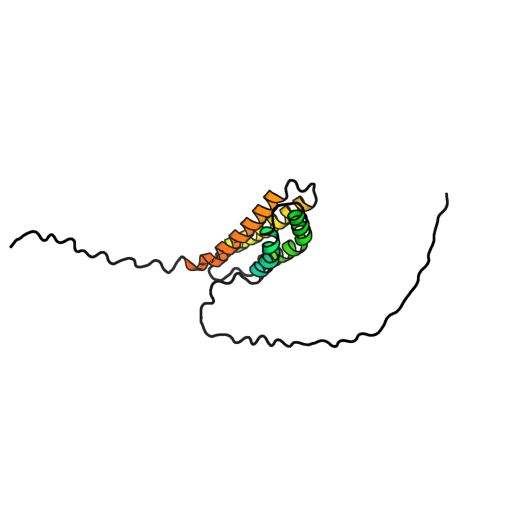A A O 1
ATOM 514 N N . VAL A 1 73 ? -0.350 0.054 9.065 1.00 98.81 73 VAL A N 1
ATOM 515 C CA . VAL A 1 73 ? -0.284 1.210 8.140 1.00 98.81 73 VAL A CA 1
ATOM 516 C C . VAL A 1 73 ? 1.096 1.890 8.100 1.00 98.81 73 VAL A C 1
ATOM 518 O O . VAL A 1 73 ? 1.555 2.189 6.994 1.00 98.81 73 VAL A O 1
ATOM 521 N N . PRO A 1 74 ? 1.820 2.114 9.219 1.00 98.75 74 PRO A N 1
ATOM 522 C CA . PRO A 1 74 ? 3.170 2.682 9.164 1.00 98.75 74 PRO A CA 1
ATOM 523 C C . PRO A 1 74 ? 4.169 1.816 8.380 1.00 98.75 74 PRO A C 1
ATOM 525 O O . PRO A 1 74 ? 4.947 2.344 7.585 1.00 98.75 74 PRO A O 1
ATOM 528 N N . SER A 1 75 ? 4.119 0.491 8.553 1.00 98.62 75 SER A N 1
ATOM 529 C CA . SER A 1 75 ? 4.970 -0.457 7.821 1.00 98.62 75 SER A CA 1
ATOM 530 C C . SER A 1 75 ? 4.619 -0.490 6.335 1.00 98.62 75 SER A C 1
ATOM 532 O O . SER A 1 75 ? 5.513 -0.415 5.496 1.00 98.62 75 SER A O 1
ATOM 534 N N . LEU A 1 76 ? 3.323 -0.512 6.004 1.00 98.75 76 LEU A N 1
ATOM 535 C CA . LEU A 1 76 ? 2.843 -0.419 4.621 1.00 98.75 76 LEU A CA 1
ATOM 536 C C . LEU A 1 76 ? 3.276 0.904 3.968 1.00 98.75 76 LEU A C 1
ATOM 538 O O . LEU A 1 76 ? 3.717 0.912 2.822 1.00 98.75 76 LEU A O 1
ATOM 542 N N . THR A 1 77 ? 3.233 2.015 4.709 1.00 98.81 77 THR A N 1
ATOM 543 C CA . THR A 1 77 ? 3.680 3.337 4.230 1.00 98.81 77 THR A CA 1
ATOM 544 C C . THR A 1 77 ? 5.169 3.326 3.902 1.00 98.81 77 THR A C 1
ATOM 546 O O . THR A 1 77 ? 5.569 3.774 2.828 1.00 98.81 77 THR A O 1
ATOM 549 N N . SER A 1 78 ? 5.994 2.779 4.800 1.00 98.56 78 SER A N 1
ATOM 550 C CA . SER A 1 78 ? 7.432 2.642 4.559 1.00 98.56 78 SER A CA 1
ATOM 551 C C . SER A 1 78 ? 7.720 1.736 3.362 1.00 98.56 78 SER A C 1
ATOM 553 O O . SER A 1 78 ? 8.550 2.083 2.526 1.00 98.56 78 SER A O 1
ATOM 555 N N . GLY A 1 79 ? 7.024 0.601 3.248 1.00 98.56 79 GLY A N 1
ATOM 556 C CA . GLY A 1 79 ? 7.199 -0.331 2.136 1.00 98.56 79 GLY A CA 1
ATOM 557 C C . GLY A 1 79 ? 6.810 0.282 0.789 1.00 98.56 79 GLY A C 1
ATOM 558 O O . GLY A 1 79 ? 7.569 0.177 -0.169 1.00 98.56 79 GLY A O 1
ATOM 559 N N . ALA A 1 80 ? 5.686 1.001 0.715 1.00 98.75 80 ALA A N 1
ATOM 560 C CA . ALA A 1 80 ? 5.273 1.690 -0.509 1.00 98.75 80 ALA A CA 1
ATOM 561 C C . ALA A 1 80 ? 6.274 2.785 -0.922 1.00 98.75 80 ALA A C 1
ATOM 563 O O . ALA A 1 80 ? 6.565 2.943 -2.108 1.00 98.75 80 ALA A O 1
ATOM 564 N N . ALA A 1 81 ? 6.859 3.503 0.045 1.00 98.62 81 ALA A N 1
ATOM 565 C CA . ALA A 1 81 ? 7.935 4.452 -0.231 1.00 98.62 81 ALA A CA 1
ATOM 566 C C . ALA A 1 81 ? 9.183 3.754 -0.799 1.00 98.62 81 ALA A C 1
ATOM 568 O O . ALA A 1 81 ? 9.747 4.236 -1.781 1.00 98.62 81 ALA A O 1
ATOM 569 N N . SER A 1 82 ? 9.577 2.604 -0.240 1.00 98.12 82 SER A N 1
ATOM 570 C CA . SER A 1 82 ? 10.683 1.796 -0.767 1.00 98.12 82 SER A CA 1
ATOM 571 C C . SER A 1 82 ? 10.422 1.329 -2.199 1.00 98.12 82 SER A C 1
ATOM 573 O O . SER A 1 82 ? 11.283 1.527 -3.052 1.00 98.12 82 SER A O 1
ATOM 575 N N . VAL A 1 83 ? 9.225 0.806 -2.492 1.00 97.94 83 VAL A N 1
ATOM 576 C CA . VAL A 1 83 ? 8.814 0.402 -3.851 1.00 97.94 83 VAL A CA 1
ATOM 577 C C . VAL A 1 83 ? 8.911 1.571 -4.831 1.00 97.94 83 VAL A C 1
ATOM 579 O O . VAL A 1 83 ? 9.460 1.416 -5.918 1.00 97.94 83 VAL A O 1
ATOM 582 N N . LYS A 1 84 ? 8.440 2.759 -4.437 1.00 97.62 84 LYS A N 1
ATOM 583 C CA . LYS A 1 84 ? 8.506 3.972 -5.263 1.00 97.62 84 LYS A CA 1
ATOM 584 C C . LYS A 1 84 ? 9.936 4.411 -5.585 1.00 97.62 84 LYS A C 1
ATOM 586 O O . LYS A 1 84 ? 10.180 4.939 -6.666 1.00 97.62 84 LYS A O 1
ATOM 591 N N . THR A 1 85 ? 10.871 4.236 -4.654 1.00 97.06 85 THR A N 1
ATOM 592 C CA . THR A 1 85 ? 12.290 4.567 -4.871 1.00 97.06 85 THR A CA 1
ATOM 593 C C . THR A 1 85 ? 13.088 3.446 -5.538 1.00 97.06 85 THR A C 1
ATOM 595 O O . THR A 1 85 ? 14.209 3.689 -5.982 1.00 97.06 85 THR A O 1
ATOM 598 N N . GLY A 1 86 ? 12.533 2.232 -5.585 1.00 94.12 86 GLY A N 1
ATOM 599 C CA . GLY A 1 86 ? 13.141 1.069 -6.218 1.00 94.12 86 GLY A CA 1
ATOM 600 C C . GLY A 1 86 ? 13.160 1.183 -7.741 1.00 94.12 86 GLY A C 1
ATOM 601 O O . GLY A 1 86 ? 12.351 1.885 -8.352 1.00 94.12 86 GLY A O 1
ATOM 602 N N . ALA A 1 87 ? 14.101 0.479 -8.367 1.00 92.88 87 ALA A N 1
ATOM 603 C CA . ALA A 1 87 ? 14.162 0.398 -9.820 1.00 92.88 87 ALA A CA 1
ATOM 604 C C . ALA A 1 87 ? 13.013 -0.465 -10.362 1.00 92.88 87 ALA A C 1
ATOM 606 O O . ALA A 1 87 ? 12.645 -1.475 -9.760 1.00 92.88 87 ALA A O 1
ATOM 607 N N . ALA A 1 88 ? 12.484 -0.092 -11.529 1.00 93.94 88 ALA A N 1
ATOM 608 C CA . ALA A 1 88 ? 11.598 -0.980 -12.269 1.00 93.94 88 ALA A CA 1
ATOM 609 C C . ALA A 1 88 ? 12.353 -2.280 -12.626 1.00 93.94 88 ALA A C 1
ATOM 611 O O . ALA A 1 88 ? 13.525 -2.206 -13.018 1.00 93.94 88 ALA A O 1
ATOM 612 N N . PRO A 1 89 ? 11.721 -3.460 -12.500 1.00 92.50 89 PRO A N 1
ATOM 613 C CA . PRO A 1 89 ? 12.319 -4.712 -12.947 1.00 92.50 89 PRO A CA 1
ATOM 614 C C . PRO A 1 89 ? 12.644 -4.683 -14.446 1.00 92.50 89 PRO A C 1
ATOM 616 O O . PRO A 1 89 ? 12.016 -3.969 -15.231 1.00 92.50 89 PRO A O 1
ATOM 619 N N . ALA A 1 90 ? 13.642 -5.471 -14.850 1.00 89.69 90 ALA A N 1
ATOM 620 C CA . ALA A 1 90 ? 14.037 -5.575 -16.251 1.00 89.69 90 ALA A CA 1
ATOM 621 C C . ALA A 1 90 ? 12.853 -6.034 -17.119 1.00 89.69 90 ALA A C 1
ATOM 623 O O . ALA A 1 90 ? 12.154 -6.978 -16.767 1.00 89.69 90 ALA A O 1
ATOM 624 N N . GLY A 1 91 ? 12.634 -5.359 -18.250 1.00 88.00 91 GLY A N 1
ATOM 625 C CA . GLY A 1 91 ? 11.528 -5.658 -19.167 1.00 88.00 91 GLY A CA 1
ATOM 626 C C . GLY A 1 91 ? 10.185 -5.018 -18.798 1.00 88.00 91 GLY A C 1
ATOM 627 O O . GLY A 1 91 ? 9.283 -5.026 -19.628 1.00 88.00 91 GLY A O 1
ATOM 628 N N . ALA A 1 92 ? 10.043 -4.414 -17.613 1.00 92.06 92 ALA A N 1
ATOM 629 C CA . ALA A 1 92 ? 8.854 -3.637 -17.277 1.00 92.06 92 ALA A CA 1
ATOM 630 C C . ALA A 1 92 ? 8.886 -2.249 -17.940 1.00 92.06 92 ALA A C 1
ATOM 632 O O . ALA A 1 92 ? 9.937 -1.606 -18.026 1.00 92.06 92 ALA A O 1
ATOM 633 N N . ASP A 1 93 ? 7.718 -1.742 -18.344 1.00 94.06 93 ASP A N 1
ATOM 634 C CA . ASP A 1 93 ? 7.581 -0.339 -18.735 1.00 94.06 93 ASP A CA 1
ATOM 635 C C . ASP A 1 93 ? 7.835 0.562 -17.515 1.00 94.06 93 ASP A C 1
ATOM 637 O O . ASP A 1 93 ? 7.092 0.542 -16.528 1.00 94.06 93 ASP A O 1
ATOM 641 N N . ALA A 1 94 ? 8.915 1.345 -17.568 1.00 94.56 94 ALA A N 1
ATOM 642 C CA . ALA A 1 94 ? 9.365 2.144 -16.432 1.00 94.56 94 ALA A CA 1
ATOM 643 C C . ALA A 1 94 ? 8.354 3.233 -16.031 1.00 94.56 94 ALA A C 1
ATOM 645 O O . ALA A 1 94 ? 8.207 3.522 -14.844 1.00 94.56 94 ALA A O 1
ATOM 646 N N . ALA A 1 95 ? 7.638 3.824 -16.993 1.00 96.50 95 ALA A N 1
ATOM 647 C CA . ALA A 1 95 ? 6.655 4.865 -16.708 1.00 96.50 95 ALA A CA 1
ATOM 648 C C . ALA A 1 95 ? 5.407 4.280 -16.029 1.00 96.50 95 ALA A C 1
ATOM 650 O O . ALA A 1 95 ? 4.920 4.835 -15.042 1.00 96.50 95 ALA A O 1
ATOM 651 N N . ALA A 1 96 ? 4.926 3.133 -16.511 1.00 96.81 96 ALA A N 1
ATOM 652 C CA . ALA A 1 96 ? 3.834 2.381 -15.915 1.00 96.81 96 ALA A CA 1
ATOM 653 C C . ALA A 1 96 ? 4.205 1.873 -14.518 1.00 96.81 96 ALA A C 1
ATOM 655 O O . ALA A 1 96 ? 3.381 1.961 -13.607 1.00 96.81 96 ALA A O 1
ATOM 656 N N . TRP A 1 97 ? 5.445 1.411 -14.321 1.00 97.06 97 TRP A N 1
ATOM 657 C CA . TRP A 1 97 ? 5.954 1.025 -13.004 1.00 97.06 97 TRP A CA 1
ATOM 658 C C . TRP A 1 97 ? 5.909 2.192 -12.019 1.00 97.06 97 TRP A C 1
ATOM 660 O O . TRP A 1 97 ? 5.321 2.065 -10.945 1.00 97.06 97 TRP A O 1
ATOM 670 N N . THR A 1 98 ? 6.464 3.351 -12.391 1.00 97.81 98 THR A N 1
ATOM 671 C CA . THR A 1 98 ? 6.430 4.551 -11.542 1.00 97.81 98 THR A CA 1
ATOM 672 C C . THR A 1 98 ? 4.997 4.973 -11.220 1.00 97.81 98 THR A C 1
ATOM 674 O O . THR A 1 98 ? 4.686 5.217 -10.056 1.00 97.81 98 THR A O 1
ATOM 677 N N . ALA A 1 99 ? 4.101 4.997 -12.211 1.00 98.31 99 ALA A N 1
ATOM 678 C CA . ALA A 1 99 ? 2.701 5.356 -11.994 1.00 98.31 99 ALA A CA 1
ATOM 679 C C . ALA A 1 99 ? 1.974 4.370 -11.057 1.00 98.31 99 ALA A C 1
ATOM 681 O O . ALA A 1 99 ? 1.201 4.788 -10.193 1.00 98.31 99 ALA A O 1
ATOM 682 N N . ALA A 1 100 ? 2.234 3.067 -11.190 1.00 98.38 100 ALA A N 1
ATOM 683 C CA . ALA A 1 100 ? 1.663 2.047 -10.315 1.00 98.38 100 ALA A CA 1
ATOM 684 C C . ALA A 1 100 ? 2.216 2.139 -8.882 1.00 98.38 100 ALA A C 1
ATOM 686 O O . ALA A 1 100 ? 1.452 2.014 -7.926 1.00 98.38 100 ALA A O 1
ATOM 687 N N . ALA A 1 101 ? 3.511 2.426 -8.716 1.00 98.50 101 ALA A N 1
ATOM 688 C CA . ALA A 1 101 ? 4.126 2.638 -7.406 1.00 98.50 101 ALA A CA 1
ATOM 689 C C . ALA A 1 101 ? 3.594 3.906 -6.712 1.00 98.50 101 ALA A C 1
ATOM 691 O O . ALA A 1 101 ? 3.341 3.896 -5.506 1.00 98.50 101 ALA A O 1
ATOM 692 N N . ASP A 1 102 ? 3.354 4.980 -7.469 1.00 98.62 102 ASP A N 1
ATOM 693 C CA . ASP A 1 102 ? 2.687 6.182 -6.964 1.00 98.62 102 ASP A CA 1
ATOM 694 C C . ASP A 1 102 ? 1.259 5.883 -6.499 1.00 98.62 102 ASP A C 1
ATOM 696 O O . ASP A 1 102 ? 0.855 6.321 -5.417 1.00 98.62 102 ASP A O 1
ATOM 700 N N . LYS A 1 103 ? 0.511 5.095 -7.281 1.00 98.62 103 LYS A N 1
ATOM 701 C CA . LYS A 1 103 ? -0.837 4.661 -6.905 1.00 98.62 103 LYS A CA 1
ATOM 702 C C . LYS A 1 103 ? -0.826 3.810 -5.633 1.00 98.62 103 LYS A C 1
ATOM 704 O O . LYS A 1 103 ? -1.628 4.075 -4.745 1.00 98.62 103 LYS A O 1
ATOM 709 N N . LEU A 1 104 ? 0.106 2.860 -5.506 1.00 98.81 104 LEU A N 1
ATOM 710 C CA . LEU A 1 104 ? 0.270 2.061 -4.287 1.00 98.81 104 LEU A CA 1
ATOM 711 C C . LEU A 1 104 ? 0.451 2.965 -3.058 1.00 98.81 104 LEU A C 1
ATOM 713 O O . LEU A 1 104 ? -0.232 2.789 -2.053 1.00 98.81 104 LEU A O 1
ATOM 717 N N . GLY A 1 105 ? 1.326 3.971 -3.147 1.00 98.69 105 GLY A N 1
ATOM 718 C CA . GLY A 1 105 ? 1.532 4.936 -2.066 1.00 98.69 105 GLY A CA 1
ATOM 719 C C . GLY A 1 105 ? 0.273 5.741 -1.721 1.00 98.69 105 GLY A C 1
ATOM 720 O O . GLY A 1 105 ? -0.034 5.923 -0.542 1.00 98.69 105 GLY A O 1
ATOM 721 N N . ALA A 1 106 ? -0.477 6.197 -2.728 1.00 98.81 106 ALA A N 1
ATOM 722 C CA . ALA A 1 106 ? -1.737 6.909 -2.520 1.00 98.81 106 ALA A CA 1
ATOM 723 C C . ALA A 1 106 ? -2.798 6.030 -1.832 1.00 98.81 106 ALA A C 1
ATOM 725 O O . ALA A 1 106 ? -3.475 6.494 -0.912 1.00 98.81 106 ALA A O 1
ATOM 726 N N . ASP A 1 107 ? -2.896 4.756 -2.214 1.00 98.81 107 ASP A N 1
ATOM 727 C CA . ASP A 1 107 ? -3.857 3.819 -1.627 1.00 9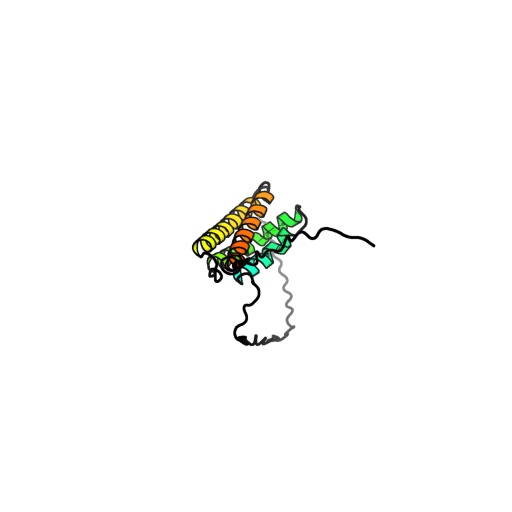8.81 107 ASP A CA 1
ATOM 728 C C . ASP A 1 107 ? -3.493 3.451 -0.180 1.00 98.81 107 ASP A C 1
ATOM 730 O O . ASP A 1 107 ? -4.387 3.315 0.657 1.00 98.81 107 ASP A O 1
ATOM 734 N N . VAL A 1 108 ? -2.201 3.399 0.179 1.00 98.81 108 VAL A N 1
ATOM 735 C CA . VAL A 1 108 ? -1.789 3.273 1.592 1.00 98.81 108 VAL A CA 1
ATOM 736 C C . VAL A 1 108 ? -2.244 4.485 2.415 1.00 98.81 108 VAL A C 1
ATOM 738 O O . VAL A 1 108 ? -2.716 4.326 3.542 1.00 98.81 108 VAL A O 1
ATOM 741 N N . VAL A 1 109 ? -2.148 5.703 1.869 1.00 98.56 109 VAL A N 1
ATOM 742 C CA . VAL A 1 109 ? -2.629 6.922 2.549 1.00 98.56 109 VAL A CA 1
ATOM 743 C C . VAL A 1 109 ? -4.153 6.899 2.715 1.00 98.56 109 VAL A C 1
ATOM 745 O O . VAL A 1 109 ? -4.668 7.267 3.778 1.00 98.56 109 VAL A O 1
ATOM 748 N N . ALA A 1 110 ? -4.883 6.438 1.698 1.00 98.25 110 ALA A N 1
ATOM 749 C CA . ALA A 1 110 ? -6.332 6.273 1.768 1.00 98.25 110 ALA A CA 1
ATOM 750 C C . ALA A 1 110 ? -6.732 5.238 2.835 1.00 98.25 110 ALA A C 1
ATOM 752 O O . ALA A 1 110 ? -7.611 5.514 3.655 1.00 98.25 110 ALA A O 1
ATOM 753 N N . LEU A 1 111 ? -6.031 4.101 2.898 1.00 98.62 111 LEU A N 1
ATOM 754 C CA . LEU A 1 111 ? -6.205 3.094 3.946 1.00 98.62 111 LEU A CA 1
ATOM 755 C C . LEU A 1 111 ? -5.935 3.674 5.341 1.00 98.62 111 LEU A C 1
ATOM 757 O O . LEU A 1 111 ? -6.748 3.503 6.248 1.00 98.62 111 LEU A O 1
ATOM 761 N N . GLY A 1 112 ? -4.841 4.423 5.511 1.00 98.25 112 GLY A N 1
ATOM 762 C CA . GLY A 1 112 ? -4.533 5.109 6.768 1.00 98.25 112 GLY A CA 1
ATOM 763 C C . GLY A 1 112 ? -5.626 6.090 7.198 1.00 98.25 112 GLY A C 1
ATOM 764 O O . GLY A 1 112 ? -5.985 6.145 8.375 1.00 98.25 112 GLY A O 1
ATOM 765 N N . THR A 1 113 ? -6.220 6.809 6.243 1.00 98.00 113 THR A N 1
ATOM 766 C CA . THR A 1 113 ? -7.366 7.696 6.499 1.00 98.00 113 THR A CA 1
ATOM 767 C C . THR A 1 113 ? -8.591 6.907 6.964 1.00 98.00 113 THR A C 1
ATOM 769 O O . THR A 1 113 ? -9.204 7.270 7.968 1.00 98.00 113 THR A O 1
ATOM 772 N N . ALA A 1 114 ? -8.921 5.799 6.292 1.00 98.00 114 ALA A N 1
ATOM 773 C CA . ALA A 1 114 ? -10.029 4.927 6.684 1.00 98.00 114 ALA A CA 1
ATOM 774 C C . ALA A 1 114 ? -9.834 4.335 8.094 1.00 98.00 114 ALA A C 1
ATOM 776 O O . ALA A 1 114 ? -10.788 4.232 8.866 1.00 98.00 114 ALA A O 1
ATOM 777 N N . CYS A 1 115 ? -8.591 4.017 8.457 1.00 98.00 115 CYS A N 1
ATOM 778 C CA . CYS A 1 115 ? -8.222 3.507 9.774 1.00 98.00 115 CYS A CA 1
ATOM 779 C C . CYS A 1 115 ? -8.366 4.521 10.919 1.00 98.00 115 CYS A C 1
ATOM 781 O O . CYS A 1 115 ? -8.580 4.108 12.061 1.00 98.00 115 CYS A O 1
ATOM 783 N N . GLY A 1 116 ? -8.254 5.823 10.634 1.00 93.44 116 GLY A N 1
ATOM 784 C CA . GLY A 1 116 ? -8.385 6.897 11.627 1.00 93.44 116 GLY A CA 1
ATOM 785 C C . GLY A 1 116 ? -9.826 7.313 11.949 1.00 93.44 116 GLY A C 1
ATOM 786 O O . GLY A 1 116 ? -10.031 8.083 12.887 1.00 93.44 116 GLY A O 1
ATOM 787 N N . GLY A 1 117 ? -10.810 6.843 11.173 1.00 89.56 117 GLY A N 1
ATOM 788 C CA . GLY A 1 117 ? -12.231 7.166 11.334 1.00 89.56 117 GLY A CA 1
ATOM 789 C C . GLY A 1 117 ? -13.048 6.074 12.035 1.00 89.56 117 GLY A C 1
ATOM 790 O O . GLY A 1 117 ? -12.535 5.293 12.832 1.00 89.56 117 GLY A O 1
ATOM 791 N N . ASP A 1 118 ? -14.335 5.994 11.692 1.00 92.88 118 ASP A N 1
ATOM 792 C CA . ASP A 1 118 ? -15.253 4.919 12.110 1.00 92.88 118 ASP A CA 1
ATOM 793 C C . ASP A 1 118 ? -15.022 3.587 11.369 1.00 92.88 118 ASP A C 1
ATOM 795 O O . ASP A 1 118 ? -15.718 2.604 11.621 1.00 92.88 118 ASP A O 1
ATOM 799 N N . ARG A 1 119 ? -14.028 3.558 10.467 1.00 93.69 119 ARG A N 1
ATOM 800 C CA . ARG A 1 119 ? -13.610 2.412 9.649 1.00 93.69 119 ARG A CA 1
ATOM 801 C C . ARG A 1 119 ? -14.663 1.919 8.652 1.00 93.69 119 ARG A C 1
ATOM 803 O O . ARG A 1 119 ? -14.459 0.871 8.046 1.00 93.69 119 ARG A O 1
ATOM 810 N N . ALA A 1 120 ? -15.723 2.687 8.383 1.00 94.69 120 ALA A N 1
ATOM 811 C CA . ALA A 1 120 ? -16.718 2.336 7.365 1.00 94.69 120 ALA A CA 1
ATOM 812 C C . ALA A 1 120 ? -16.110 2.226 5.952 1.00 94.69 120 ALA A C 1
ATOM 814 O O . ALA A 1 120 ? -16.584 1.454 5.122 1.00 94.69 120 ALA A O 1
ATOM 815 N N . GLY A 1 121 ? -15.034 2.974 5.686 1.00 96.69 121 GLY A N 1
ATOM 816 C CA . GLY A 1 121 ? -14.288 2.932 4.426 1.00 96.69 121 GLY A CA 1
ATOM 817 C C . GLY A 1 121 ? -13.128 1.933 4.386 1.00 96.69 121 GLY A C 1
ATOM 818 O O . GLY A 1 121 ? -12.354 1.981 3.437 1.00 96.69 121 GLY A O 1
ATOM 819 N N . PHE A 1 122 ? -12.955 1.076 5.402 1.00 98.50 122 PHE A N 1
ATOM 820 C CA . PHE A 1 122 ? -11.781 0.202 5.498 1.00 98.50 122 PHE A CA 1
ATOM 821 C C . PHE A 1 122 ? -11.698 -0.811 4.351 1.00 98.50 122 PHE A C 1
ATOM 823 O O . PHE A 1 122 ? -10.724 -0.793 3.608 1.00 98.50 122 PHE A O 1
ATOM 830 N N . GLU A 1 123 ? -12.716 -1.658 4.184 1.00 98.38 123 GLU A N 1
ATOM 831 C CA . GLU A 1 123 ? -12.723 -2.724 3.169 1.00 98.38 123 GLU A CA 1
ATOM 832 C C . GLU A 1 123 ? -12.461 -2.206 1.742 1.00 98.38 123 GLU A C 1
ATOM 834 O O . GLU A 1 123 ? -11.514 -2.682 1.115 1.00 98.38 123 GLU A O 1
ATOM 839 N N . PRO A 1 124 ? -13.175 -1.180 1.231 1.00 98.44 124 PRO A N 1
ATOM 840 C CA . PRO A 1 124 ? -12.898 -0.668 -0.112 1.00 98.44 124 PRO A CA 1
ATOM 841 C C . PRO A 1 124 ? -11.521 0.004 -0.239 1.00 98.44 124 PRO A C 1
ATOM 843 O O . PRO A 1 124 ? -10.962 0.052 -1.334 1.00 98.44 124 PRO A O 1
ATOM 846 N N . ALA A 1 125 ? -10.952 0.552 0.840 1.00 98.69 125 ALA A N 1
ATOM 847 C CA . ALA A 1 125 ? -9.587 1.080 0.807 1.00 98.69 125 ALA A CA 1
ATOM 848 C C . ALA A 1 125 ? -8.544 -0.050 0.803 1.00 98.69 125 ALA A C 1
ATOM 850 O O . ALA A 1 125 ? -7.537 0.040 0.102 1.00 98.69 125 ALA A O 1
ATOM 851 N N . PHE A 1 126 ? -8.793 -1.123 1.556 1.00 98.81 126 PHE A N 1
ATOM 852 C CA . PHE A 1 126 ? -7.891 -2.265 1.640 1.00 98.81 126 PHE A CA 1
ATOM 853 C C . PHE A 1 126 ? -7.864 -3.077 0.340 1.00 98.81 126 PHE A C 1
ATOM 855 O O . PHE A 1 126 ? -6.791 -3.455 -0.124 1.00 98.81 126 PHE A O 1
ATOM 862 N N . GLU A 1 127 ? -9.019 -3.258 -0.303 1.00 98.69 127 GLU A N 1
ATOM 863 C CA . GLU A 1 127 ? -9.124 -3.860 -1.636 1.00 98.69 127 GLU A CA 1
ATOM 864 C C . GLU A 1 127 ? -8.358 -3.049 -2.691 1.00 98.69 127 GLU A C 1
ATOM 866 O O . GLU A 1 127 ? -7.560 -3.605 -3.442 1.00 98.69 127 GLU A O 1
ATOM 871 N N . GLN A 1 128 ? -8.515 -1.721 -2.709 1.00 98.81 128 GLN A N 1
ATOM 872 C CA . GLN A 1 128 ? -7.775 -0.868 -3.646 1.00 98.81 128 GLN A CA 1
ATOM 873 C C . GLN A 1 128 ? -6.259 -0.957 -3.458 1.00 98.81 128 GLN A C 1
ATOM 875 O O . GLN A 1 128 ? -5.527 -0.997 -4.451 1.00 98.81 128 GLN A O 1
ATOM 880 N N . LEU A 1 129 ? -5.795 -1.035 -2.207 1.00 98.81 129 LEU A N 1
ATOM 881 C CA . LEU A 1 129 ? -4.384 -1.251 -1.911 1.00 98.81 129 LEU A CA 1
ATOM 882 C C . LEU A 1 129 ? -3.883 -2.577 -2.502 1.00 98.81 129 LEU A C 1
ATOM 884 O O . LEU A 1 129 ? -2.817 -2.619 -3.119 1.00 98.81 129 LEU A O 1
ATOM 888 N N . HIS A 1 130 ? -4.654 -3.650 -2.327 1.00 98.75 130 HIS A N 1
ATOM 889 C CA . HIS A 1 130 ? -4.319 -4.971 -2.849 1.00 98.75 130 HIS A CA 1
ATOM 890 C C . HIS A 1 130 ? -4.282 -4.996 -4.388 1.00 98.75 130 HIS A C 1
ATOM 892 O O . HIS A 1 130 ? -3.346 -5.526 -4.988 1.00 98.75 130 HIS A O 1
ATOM 898 N N . GLU A 1 131 ? -5.232 -4.333 -5.047 1.00 98.69 131 GLU A N 1
ATOM 899 C CA . GLU A 1 131 ? -5.237 -4.194 -6.507 1.00 98.69 131 GLU A CA 1
ATOM 900 C C . GLU A 1 131 ? -4.046 -3.375 -7.031 1.00 98.69 131 GLU A C 1
ATOM 902 O O . GLU A 1 131 ? -3.454 -3.711 -8.062 1.00 98.69 131 GLU A O 1
ATOM 907 N N . ALA A 1 132 ? -3.641 -2.317 -6.321 1.00 98.69 132 ALA A N 1
ATOM 908 C CA . ALA A 1 132 ? -2.443 -1.556 -6.671 1.00 98.69 132 ALA A CA 1
ATOM 909 C C . ALA A 1 132 ? -1.164 -2.395 -6.542 1.00 98.69 132 ALA A C 1
ATOM 911 O O . ALA A 1 132 ? -0.289 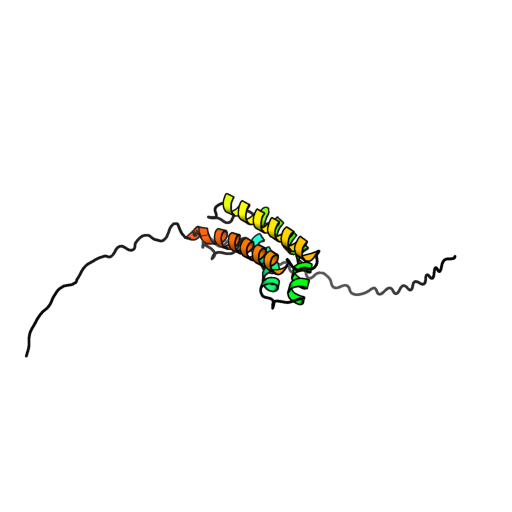-2.314 -7.408 1.00 98.69 132 ALA A O 1
ATOM 912 N N . PHE A 1 133 ? -1.076 -3.249 -5.519 1.00 98.50 133 PHE A N 1
ATOM 913 C CA . PHE A 1 133 ? 0.002 -4.230 -5.403 1.00 98.50 133 PHE A CA 1
ATOM 914 C C . PHE A 1 133 ? 0.021 -5.184 -6.608 1.00 98.50 133 PHE A C 1
ATOM 916 O O . PHE A 1 133 ? 1.055 -5.338 -7.261 1.00 98.50 133 PHE A O 1
ATOM 923 N N . HIS A 1 134 ? -1.123 -5.760 -6.984 1.00 97.56 134 HIS A N 1
ATOM 924 C CA . HIS A 1 134 ? -1.197 -6.651 -8.144 1.00 97.56 134 HIS A CA 1
ATOM 925 C C . HIS A 1 134 ? -0.883 -5.968 -9.478 1.00 97.56 134 HIS A C 1
ATOM 927 O O . HIS A 1 134 ? -0.371 -6.621 -10.389 1.00 97.56 134 HIS A O 1
ATOM 933 N N . ALA A 1 135 ? -1.147 -4.667 -9.621 1.00 97.25 135 ALA A N 1
ATOM 934 C CA . ALA A 1 135 ? -0.724 -3.917 -10.801 1.00 97.25 135 ALA A CA 1
ATOM 935 C C . ALA A 1 135 ? 0.805 -3.933 -10.971 1.00 97.25 135 ALA A C 1
ATOM 937 O O . ALA A 1 135 ? 1.291 -4.162 -12.079 1.00 97.25 135 ALA A O 1
ATOM 938 N N . LEU A 1 136 ? 1.557 -3.775 -9.879 1.00 97.00 136 LEU A N 1
ATOM 939 C CA . LEU A 1 136 ? 3.018 -3.885 -9.890 1.00 97.00 136 LEU A CA 1
ATOM 940 C C . LEU A 1 136 ? 3.482 -5.317 -10.170 1.00 97.00 136 LEU A C 1
ATOM 942 O O . LEU A 1 136 ? 4.390 -5.508 -10.972 1.00 97.00 136 LEU A O 1
ATOM 946 N N . VAL A 1 137 ? 2.831 -6.331 -9.586 1.00 95.12 137 VAL A N 1
ATOM 947 C CA . VAL A 1 137 ? 3.147 -7.745 -9.870 1.00 95.12 137 VAL A CA 1
ATOM 948 C C . VAL A 1 137 ? 2.974 -8.065 -11.358 1.00 95.12 137 VAL A C 1
ATOM 950 O O . VAL A 1 137 ? 3.845 -8.694 -11.956 1.00 95.12 137 VAL A O 1
ATOM 953 N N . ARG A 1 138 ? 1.892 -7.586 -11.987 1.00 93.62 138 ARG A N 1
ATOM 954 C CA . ARG A 1 138 ? 1.673 -7.755 -13.431 1.00 93.62 138 ARG A CA 1
ATOM 955 C C . ARG A 1 138 ? 2.770 -7.089 -14.254 1.00 93.62 138 ARG A C 1
ATOM 957 O O . ARG A 1 138 ? 3.271 -7.710 -15.179 1.00 93.62 138 ARG A O 1
ATOM 964 N N . LEU A 1 139 ? 3.178 -5.869 -13.904 1.00 93.75 139 LEU A N 1
ATOM 965 C CA . LEU A 1 139 ? 4.273 -5.175 -14.592 1.00 93.75 139 LEU A CA 1
ATOM 966 C C . LEU A 1 139 ? 5.621 -5.886 -14.417 1.00 93.75 139 LEU A C 1
ATOM 968 O O . LEU A 1 139 ? 6.404 -5.924 -15.359 1.00 93.75 139 LEU A O 1
ATOM 972 N N . ALA A 1 140 ? 5.874 -6.483 -13.250 1.00 91.12 140 ALA A N 1
ATOM 973 C CA . ALA A 1 140 ? 7.077 -7.274 -13.004 1.00 91.12 140 ALA A CA 1
ATOM 974 C C . ALA A 1 140 ? 7.110 -8.584 -13.812 1.00 91.12 140 ALA A C 1
ATOM 976 O O . ALA A 1 140 ? 8.189 -9.026 -14.194 1.00 91.12 140 ALA A O 1
ATOM 977 N N . GLY A 1 141 ? 5.948 -9.195 -14.077 1.00 84.00 141 GLY A N 1
ATOM 978 C CA . GLY A 1 141 ? 5.825 -10.419 -14.878 1.00 84.00 141 GLY A CA 1
ATOM 979 C C . GLY A 1 141 ? 5.671 -10.198 -16.390 1.00 84.00 141 GLY A C 1
ATOM 980 O O . GLY A 1 141 ? 6.014 -11.084 -17.164 1.00 84.00 141 GLY A O 1
ATOM 981 N N . ALA A 1 142 ? 5.202 -9.025 -16.828 1.00 61.50 142 ALA A N 1
ATOM 982 C CA . ALA A 1 142 ? 4.891 -8.728 -18.233 1.00 61.50 142 ALA A CA 1
ATOM 983 C C . ALA A 1 142 ? 6.117 -8.642 -19.165 1.00 61.50 142 ALA A C 1
ATOM 985 O O . ALA A 1 142 ? 5.954 -8.574 -20.380 1.00 61.50 142 ALA A O 1
ATOM 986 N N . GLY A 1 143 ? 7.342 -8.687 -18.632 1.00 54.56 143 GLY A N 1
ATOM 987 C CA . GLY A 1 143 ? 8.574 -8.704 -19.430 1.00 54.56 143 GLY A CA 1
ATOM 988 C C . GLY A 1 143 ? 8.799 -9.978 -20.264 1.00 54.56 143 GLY A C 1
ATOM 989 O O . GLY A 1 143 ? 9.852 -10.095 -20.885 1.00 54.56 143 GLY A O 1
ATOM 990 N N . HIS A 1 144 ? 7.855 -10.931 -20.270 1.00 49.75 144 HIS A N 1
ATOM 991 C CA . HIS A 1 144 ? 7.994 -12.254 -20.896 1.00 49.75 144 HIS A CA 1
ATOM 992 C C . HIS A 1 144 ? 7.118 -12.519 -22.133 1.00 49.75 144 HIS A C 1
ATOM 994 O O . HIS A 1 144 ? 7.320 -13.543 -22.780 1.00 49.75 144 HIS A O 1
ATOM 1000 N N . ASP A 1 145 ? 6.214 -11.618 -22.528 1.00 50.12 145 ASP A N 1
ATOM 1001 C CA . ASP A 1 145 ? 5.198 -11.942 -23.550 1.00 50.12 145 ASP A CA 1
ATOM 1002 C C . ASP A 1 145 ? 5.431 -11.360 -24.961 1.00 50.12 145 ASP A C 1
ATOM 1004 O O . ASP A 1 145 ? 4.593 -11.544 -25.840 1.00 50.12 145 ASP A O 1
ATOM 1008 N N . GLU A 1 146 ? 6.572 -10.722 -25.252 1.00 45.78 146 GLU A N 1
ATOM 1009 C CA . GLU A 1 146 ? 6.822 -10.140 -26.593 1.00 45.78 146 GLU A CA 1
ATOM 1010 C C . GLU A 1 146 ? 7.899 -10.861 -27.431 1.00 45.78 146 GLU A C 1
ATOM 1012 O O . GLU A 1 146 ? 8.451 -10.281 -28.366 1.00 45.78 146 GLU A O 1
ATOM 1017 N N . GLY A 1 147 ? 8.203 -12.134 -27.135 1.00 44.88 147 GLY A N 1
ATOM 1018 C CA . GLY A 1 147 ? 9.267 -12.872 -27.840 1.00 44.88 147 GLY A CA 1
ATOM 1019 C C . GLY A 1 147 ? 9.016 -14.336 -28.214 1.00 44.88 147 GLY A C 1
ATOM 1020 O O . GLY A 1 147 ? 9.701 -14.829 -29.107 1.00 44.88 147 GLY A O 1
ATOM 1021 N N . GLU A 1 148 ? 8.057 -15.043 -27.607 1.00 45.69 148 GLU A N 1
ATOM 1022 C CA . GLU A 1 148 ? 7.966 -16.510 -27.751 1.00 45.69 148 GLU A CA 1
ATOM 1023 C C . GLU A 1 148 ? 6.579 -17.003 -28.199 1.00 45.69 148 GLU A C 1
ATOM 1025 O O . GLU A 1 148 ? 6.040 -17.988 -27.706 1.00 45.69 148 GLU A O 1
ATOM 1030 N N . HIS A 1 149 ? 6.005 -16.329 -29.202 1.00 45.59 149 HIS A N 1
ATOM 1031 C CA . HIS A 1 149 ? 4.847 -16.817 -29.964 1.00 45.59 149 HIS A CA 1
ATOM 1032 C C . HIS A 1 149 ? 5.061 -16.713 -31.487 1.00 45.59 149 HIS A C 1
ATOM 1034 O O . HIS A 1 149 ? 4.193 -16.283 -32.239 1.00 45.59 149 HIS A O 1
ATOM 1040 N N . HIS A 1 150 ? 6.222 -17.157 -31.966 1.00 44.00 150 HIS A N 1
ATOM 1041 C CA . HIS A 1 150 ? 6.431 -17.586 -33.353 1.00 44.00 150 HIS A CA 1
ATOM 1042 C C . HIS A 1 150 ? 7.146 -18.947 -33.255 1.00 44.00 150 HIS A C 1
ATOM 1044 O O . HIS A 1 150 ? 8.215 -19.019 -32.669 1.00 44.00 150 HIS A O 1
ATOM 1050 N N . GLN A 1 151 ? 6.649 -20.089 -33.731 1.00 50.16 151 GLN A N 1
ATOM 1051 C CA . GLN A 1 151 ? 5.946 -20.353 -34.980 1.00 50.16 151 GLN A CA 1
ATOM 1052 C C . GLN A 1 151 ? 4.980 -21.533 -34.782 1.00 50.16 151 GLN A C 1
ATOM 1054 O O . GLN A 1 151 ? 5.397 -22.672 -34.581 1.00 50.16 151 GLN A O 1
ATOM 1059 N N . GLY A 1 152 ? 3.679 -21.262 -34.867 1.00 46.19 152 GLY A N 1
ATOM 1060 C CA . GLY A 1 152 ? 2.676 -22.274 -35.179 1.00 46.19 152 GLY A CA 1
ATOM 1061 C C . GLY A 1 152 ? 2.488 -22.336 -36.690 1.00 46.19 152 GLY A C 1
ATOM 1062 O O . GLY A 1 152 ? 1.457 -21.900 -37.187 1.00 46.19 152 GLY A O 1
ATOM 1063 N N . GLU A 1 153 ? 3.484 -22.841 -37.416 1.00 50.44 153 GLU A N 1
ATOM 1064 C CA . GLU A 1 153 ? 3.362 -23.149 -38.842 1.00 50.44 153 GLU A CA 1
ATOM 1065 C C . GLU A 1 153 ? 3.753 -24.610 -39.074 1.00 50.44 153 GLU A C 1
ATOM 1067 O O . GLU A 1 153 ? 4.896 -25.024 -38.907 1.00 50.44 153 GLU A O 1
ATOM 1072 N N . GLY A 1 154 ? 2.735 -25.398 -39.403 1.00 44.59 154 GLY A N 1
ATOM 1073 C CA . GLY A 1 154 ? 2.795 -26.821 -39.717 1.00 44.59 154 GLY A CA 1
ATOM 1074 C C . GLY A 1 154 ? 1.428 -27.278 -40.210 1.00 44.59 154 GLY A C 1
ATOM 1075 O O . GLY A 1 154 ? 0.845 -28.228 -39.696 1.00 44.59 154 GLY A O 1
ATOM 1076 N N . HIS A 1 155 ? 0.877 -26.492 -41.133 1.00 54.03 155 HIS A N 1
ATOM 1077 C CA . HIS A 1 155 ? -0.360 -26.744 -41.848 1.00 54.03 155 HIS A CA 1
ATOM 1078 C C . HIS A 1 155 ? -0.023 -27.591 -43.080 1.00 54.03 155 HIS A C 1
ATOM 1080 O O . HIS A 1 155 ? 0.122 -27.055 -44.166 1.00 54.03 155 HIS A O 1
ATOM 1086 N N . ASP A 1 156 ? 0.088 -28.905 -42.915 1.00 50.50 156 ASP A N 1
ATOM 1087 C CA . ASP A 1 156 ? 0.107 -29.875 -44.014 1.00 50.50 156 ASP A CA 1
ATOM 1088 C C . ASP A 1 156 ? -0.735 -31.066 -43.522 1.00 50.50 156 ASP A C 1
ATOM 1090 O O . ASP A 1 156 ? -0.383 -31.750 -42.570 1.00 50.50 156 ASP A O 1
ATOM 1094 N N . GLY A 1 157 ? -1.962 -31.291 -43.980 1.00 54.91 157 GLY A N 1
ATOM 1095 C CA . GLY A 1 157 ? -2.291 -31.474 -45.381 1.00 54.91 157 GLY A CA 1
ATOM 1096 C C . GLY A 1 157 ? -2.320 -32.968 -45.706 1.00 54.91 157 GLY A C 1
ATOM 1097 O O . GLY A 1 157 ? -1.491 -33.434 -46.474 1.00 54.91 157 GLY A O 1
ATOM 1098 N N . GLN A 1 158 ? -3.269 -33.736 -45.152 1.00 50.09 158 GLN A N 1
ATOM 1099 C CA . GLN A 1 158 ? -3.641 -35.030 -45.744 1.00 50.09 158 GLN A CA 1
ATOM 1100 C C . GLN A 1 158 ? -5.047 -35.493 -45.312 1.00 50.09 158 GLN A C 1
ATOM 1102 O O . GLN A 1 158 ? -5.223 -36.427 -44.537 1.00 50.09 158 GLN A O 1
ATOM 1107 N N . HIS A 1 159 ? -6.077 -34.833 -45.846 1.00 51.25 159 HIS A N 1
ATOM 1108 C CA . HIS A 1 159 ? -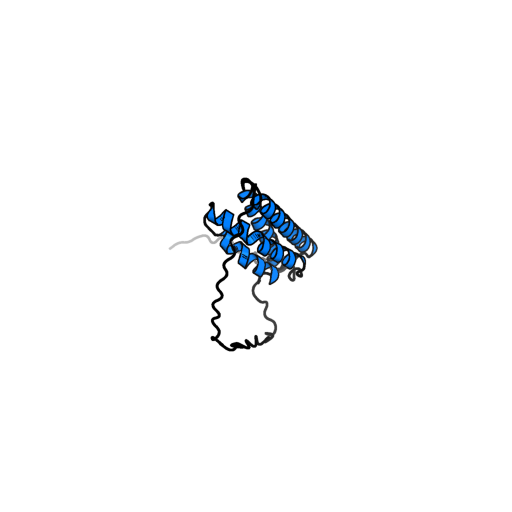7.349 -35.501 -46.121 1.00 51.25 159 HIS A CA 1
ATOM 1109 C C . HIS A 1 159 ? -7.204 -36.156 -47.496 1.00 51.25 159 HIS A C 1
ATOM 1111 O O . HIS A 1 159 ? -7.125 -35.463 -48.508 1.00 51.25 159 HIS A O 1
ATOM 1117 N N . GLY A 1 160 ? -7.086 -37.480 -47.511 1.00 48.06 160 GLY A N 1
ATOM 1118 C CA . GLY A 1 160 ? -7.060 -38.292 -48.719 1.00 48.06 160 GLY A CA 1
ATOM 1119 C C . GLY A 1 160 ? -8.063 -39.424 -48.581 1.00 48.06 160 GLY A C 1
ATOM 1120 O O . GLY A 1 160 ? -7.842 -40.365 -47.824 1.00 48.06 160 GLY A O 1
ATOM 1121 N N . ASP A 1 161 ? -9.171 -39.281 -49.300 1.00 54.53 161 ASP A N 1
ATOM 1122 C CA . ASP A 1 161 ? -10.182 -40.288 -49.585 1.00 54.53 161 ASP A CA 1
ATOM 1123 C C . ASP A 1 161 ? -9.593 -41.659 -49.958 1.00 54.53 161 ASP A C 1
ATOM 1125 O O . ASP A 1 161 ? -8.652 -41.766 -50.744 1.00 54.53 161 ASP A O 1
ATOM 1129 N N . GLY A 1 162 ? -10.208 -42.725 -49.443 1.00 52.84 162 GLY A N 1
ATOM 1130 C CA . GLY A 1 162 ? -9.798 -44.106 -49.696 1.00 52.84 162 GLY A CA 1
ATOM 1131 C C . GLY A 1 162 ? -10.948 -45.091 -49.531 1.00 52.84 162 GLY A C 1
ATOM 1132 O O . GLY A 1 162 ? -11.019 -45.840 -48.564 1.00 52.84 162 GLY A O 1
ATOM 1133 N N . ALA A 1 163 ? -11.870 -45.046 -50.483 1.00 58.66 163 ALA A N 1
ATOM 1134 C CA . ALA A 1 163 ? -12.957 -45.986 -50.701 1.00 58.66 163 ALA A CA 1
ATOM 1135 C C . ALA A 1 163 ? -12.508 -47.459 -50.907 1.00 58.66 163 ALA A C 1
ATOM 1137 O O . ALA A 1 163 ? -11.549 -47.723 -51.621 1.00 58.66 163 ALA A O 1
ATOM 1138 N N . HIS A 1 164 ? -13.370 -48.378 -50.442 1.00 50.97 164 HIS A N 1
ATOM 1139 C CA . HIS A 1 164 ? -13.792 -49.639 -51.090 1.00 50.97 164 HIS A CA 1
ATOM 1140 C C . HIS A 1 164 ? -12.977 -50.963 -51.009 1.00 50.97 164 HIS A C 1
ATOM 1142 O O . HIS A 1 164 ? -11.797 -51.035 -51.320 1.00 50.97 164 HIS A O 1
ATOM 1148 N N . HIS A 1 165 ? -13.781 -52.028 -50.789 1.00 48.44 165 HIS A N 1
ATOM 1149 C CA . HIS A 1 165 ? -13.623 -53.483 -51.046 1.00 48.44 165 HIS A CA 1
ATOM 1150 C C . HIS A 1 165 ? -12.896 -54.293 -49.953 1.00 48.44 165 HIS A C 1
ATOM 1152 O O . HIS A 1 165 ? -11.796 -53.954 -49.557 1.00 48.44 165 HIS A O 1
ATOM 1158 N N . GLY A 1 166 ? -13.443 -55.369 -49.377 1.00 59.81 166 GLY A N 1
ATOM 1159 C CA . GLY A 1 166 ? -14.480 -56.304 -49.827 1.00 59.81 166 GLY A CA 1
ATOM 1160 C C . GLY A 1 166 ? -13.848 -57.696 -49.967 1.00 59.81 166 GLY A C 1
ATOM 1161 O O . GLY A 1 166 ? -12.935 -57.848 -50.775 1.00 59.81 166 GLY A O 1
ATOM 1162 N N . GLY A 1 167 ? -14.320 -58.678 -49.191 1.00 52.06 167 GLY A N 1
ATOM 1163 C CA . GLY A 1 167 ? -13.869 -60.076 -49.226 1.00 52.06 167 GLY A CA 1
ATOM 1164 C C . GLY A 1 167 ? -14.185 -60.820 -47.942 1.00 52.06 167 GLY A C 1
ATOM 1165 O O . GLY A 1 167 ? -13.340 -60.746 -47.028 1.00 52.06 167 GLY A O 1
#

pLDDT: mean 78.17, std 23.42, range [38.69, 98.81]

Sequence (167 aa):
MKRFLIVMSVLAAACGGASTPSTSTTTSTTTTPTGGAEPHAMPAELNSFHDVLSPLWHADPGEQRTADTCAAVPSLTSGAASVKTGAAPAGADAAAWTAAADKLGADVVALGTACGGDRAGFEPAFEQLHEAFHALVRLAGAGHDEGEHHQGEGHDGQHGDGAHHGG

Secondary structure (DSSP, 8-state):
----------------------------------S-----PPPHHHHHHHHHHHHHHSSPSSHHHHHHHHHHHHHHHHHHHHHHHSPPPTTS-HHHHHHHHHHHHHHHHHHHHHHHTTSTTHHHHHHHHHHHHHHHHHHHHGGGSSSS-------------------